Protein AF-A0A432WC53-F1 (afdb_monomer_lite)

Radius of gyration: 16.04 Å; chains: 1; bounding box: 45×27×50 Å

Sequence (101 aa):
MKPKQGRQYWKIVGRE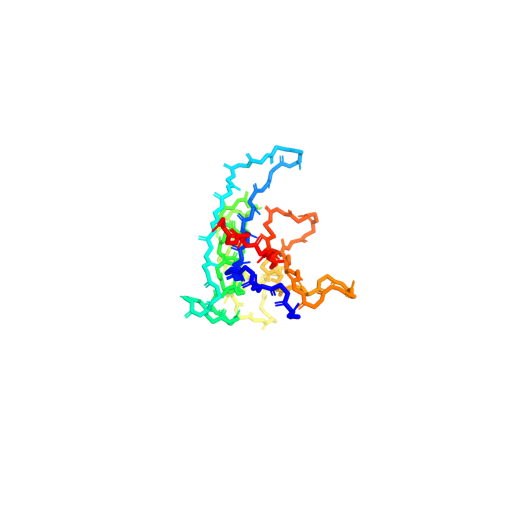GFETLFEHKIYVGQITENQLRNLLQVLFAKLALTEGEIIKSYAKKGTKAHSSHIDKVQKLDGKKFMYSCGTNPYVTATAEYEPVL

Organism: NCBI:txid1928574

Foldseek 3Di:
DPAPFFFKWKWKWADDVPDTPDIDIDTPPRDDPVRVQVVQLVSCCVPPHDPQLVQLCPDDPPDPSHDPQSDRFDDDPPQPAKTATGDPGRMMIGMDGDHDD

Secondary structure (DSSP, 8-state):
----PPEEEEEEEEEETTEEEEEEEEETTSS-HHHHHHHHHHHHHHHH--HHHHHHHHSPTTSTT----S---EEPTT-TTEEEETTTTSEEEEEEEE---

pLDDT: mean 80.42, std 13.36, range [42.06, 95.38]

Structure (mmCIF, N/CA/C/O backbone):
data_AF-A0A432WC53-F1
#
_entry.id   AF-A0A432WC53-F1
#
loop_
_atom_site.group_PDB
_atom_site.id
_atom_site.type_symbol
_atom_site.label_atom_id
_atom_site.label_alt_id
_atom_site.label_comp_id
_atom_site.label_asym_id
_atom_site.label_entity_id
_atom_site.label_seq_id
_atom_site.pdbx_PDB_ins_code
_atom_site.Cartn_x
_atom_site.Cartn_y
_atom_site.Cartn_z
_atom_site.occupancy
_atom_site.B_iso_or_equiv
_atom_site.auth_seq_id
_atom_site.auth_comp_id
_atom_site.auth_asym_id
_atom_site.auth_atom_id
_atom_site.pdbx_PDB_model_num
ATOM 1 N N . MET A 1 1 ? -14.383 9.716 33.898 1.00 42.06 1 MET A N 1
ATOM 2 C CA . MET A 1 1 ? -14.470 8.607 32.918 1.00 42.06 1 MET A CA 1
ATOM 3 C C . MET A 1 1 ? -13.636 8.984 31.705 1.00 42.06 1 MET A C 1
ATOM 5 O O . MET A 1 1 ? -13.805 10.093 31.217 1.00 42.06 1 MET A O 1
ATOM 9 N N . LYS A 1 2 ? -12.718 8.125 31.242 1.00 44.88 2 LYS A N 1
ATOM 10 C CA . LYS A 1 2 ? -12.096 8.322 29.921 1.00 44.88 2 LYS A CA 1
ATOM 11 C C . LYS A 1 2 ? -13.202 8.133 28.868 1.00 44.88 2 LYS A C 1
ATOM 13 O O . LYS A 1 2 ? -13.998 7.208 29.053 1.00 44.88 2 LYS A O 1
ATOM 18 N N . PRO A 1 3 ? -13.312 8.983 27.831 1.00 50.41 3 PRO A N 1
ATOM 19 C CA . PRO A 1 3 ? -14.294 8.761 26.772 1.00 50.41 3 PRO A CA 1
ATOM 20 C C . PRO A 1 3 ? -14.094 7.350 26.206 1.00 50.41 3 PRO A C 1
ATOM 22 O O . PRO A 1 3 ? -12.947 6.920 26.055 1.00 50.41 3 PRO A O 1
ATOM 25 N N . LYS A 1 4 ? -15.188 6.612 25.954 1.00 54.56 4 LYS A N 1
ATOM 26 C CA . LYS A 1 4 ? -15.124 5.309 25.272 1.00 54.56 4 LYS A CA 1
ATOM 27 C C . LYS A 1 4 ? -14.408 5.547 23.945 1.00 54.56 4 LYS A C 1
ATOM 29 O O . LYS A 1 4 ? -14.966 6.173 23.050 1.00 54.56 4 LYS A O 1
ATOM 34 N N . GLN A 1 5 ? -13.148 5.128 23.858 1.00 65.06 5 GLN A N 1
ATOM 35 C CA . GLN A 1 5 ? -12.382 5.251 22.629 1.00 65.06 5 GLN A CA 1
ATOM 36 C C . GLN A 1 5 ? -13.122 4.484 21.538 1.00 65.06 5 GLN A C 1
ATOM 38 O O . GLN A 1 5 ? -13.523 3.336 21.734 1.00 65.06 5 GLN A O 1
ATOM 43 N N . GLY A 1 6 ? -13.357 5.181 20.429 1.00 73.25 6 GLY A N 1
ATOM 44 C CA . GLY A 1 6 ? -13.963 4.644 19.224 1.00 73.25 6 GLY A CA 1
ATOM 45 C C . GLY A 1 6 ? -13.285 3.370 18.728 1.00 73.25 6 GLY A C 1
ATOM 46 O O . GLY A 1 6 ? -12.164 3.050 19.130 1.00 73.25 6 GLY A O 1
ATOM 47 N N . ARG A 1 7 ? -13.933 2.641 17.818 1.00 86.25 7 ARG A N 1
ATOM 48 C CA . ARG A 1 7 ? -13.274 1.498 17.171 1.00 86.25 7 ARG A CA 1
ATOM 49 C C . ARG A 1 7 ? -12.175 2.017 16.248 1.00 86.25 7 ARG A C 1
ATOM 51 O O . ARG A 1 7 ? -12.437 2.836 15.371 1.00 86.25 7 ARG A O 1
ATOM 58 N N . GLN A 1 8 ? -10.945 1.555 16.455 1.00 89.75 8 GLN A N 1
ATOM 59 C CA . GLN A 1 8 ? -9.812 1.945 15.621 1.00 89.75 8 GLN A CA 1
ATOM 60 C C . GLN A 1 8 ? -9.861 1.202 14.278 1.00 89.75 8 GLN A C 1
ATOM 62 O O . GLN A 1 8 ? -10.122 -0.004 14.242 1.00 89.75 8 GLN A O 1
ATOM 67 N N . TYR A 1 9 ? -9.575 1.896 13.180 1.00 92.69 9 TYR A N 1
ATOM 68 C CA . TYR A 1 9 ? -9.511 1.312 11.839 1.00 92.69 9 TYR A CA 1
ATOM 69 C C . TYR A 1 9 ? -8.378 1.910 11.004 1.00 92.69 9 TYR A C 1
ATOM 71 O O . TYR A 1 9 ? -7.894 3.006 11.274 1.00 92.69 9 TYR A O 1
ATOM 79 N N . TRP A 1 10 ? -7.958 1.176 9.981 1.00 92.75 10 TRP A N 1
ATOM 80 C CA . TRP A 1 10 ? -7.111 1.652 8.898 1.00 92.75 10 TRP A CA 1
ATOM 81 C C . TRP A 1 10 ? -7.989 2.220 7.788 1.00 92.75 10 TRP A C 1
ATOM 83 O O . TRP A 1 10 ? -8.795 1.494 7.205 1.00 92.75 10 TRP A O 1
ATOM 93 N N . LYS A 1 11 ? -7.823 3.506 7.489 1.00 93.94 11 LYS A N 1
ATOM 94 C CA . LYS A 1 11 ? -8.343 4.142 6.282 1.00 93.94 11 LYS A CA 1
ATOM 95 C C . LYS A 1 11 ? -7.316 3.969 5.171 1.00 93.94 11 LYS A C 1
ATOM 97 O O . LYS A 1 11 ? -6.199 4.462 5.288 1.00 93.94 11 LYS A O 1
ATOM 102 N N . ILE A 1 12 ? -7.685 3.256 4.116 1.00 93.44 12 ILE A N 1
ATOM 103 C CA . ILE A 1 12 ? -6.847 3.003 2.945 1.00 93.44 12 ILE A CA 1
ATOM 104 C C . ILE A 1 12 ? -7.365 3.875 1.808 1.00 93.44 12 ILE A C 1
ATOM 106 O O . ILE A 1 12 ? -8.549 3.812 1.482 1.00 93.44 12 ILE A O 1
ATOM 110 N N . VAL A 1 13 ? -6.491 4.681 1.212 1.00 92.00 13 VAL A N 1
ATOM 111 C CA . VAL A 1 13 ? -6.858 5.631 0.154 1.00 92.00 13 VAL A CA 1
ATOM 112 C C . VAL A 1 13 ? -5.929 5.454 -1.036 1.00 92.00 13 VAL A C 1
ATOM 114 O O . VAL A 1 13 ? -4.709 5.514 -0.865 1.00 92.00 13 VAL A O 1
ATOM 117 N N . GLY A 1 14 ? -6.514 5.269 -2.220 1.00 90.25 14 GLY A N 1
ATOM 118 C CA . GLY A 1 14 ? -5.824 5.319 -3.509 1.00 90.25 14 GLY A CA 1
ATOM 119 C C . GLY A 1 14 ? -6.059 6.655 -4.208 1.00 90.25 14 GLY A C 1
ATOM 120 O O . GLY A 1 14 ? -7.180 7.167 -4.200 1.00 90.25 14 GLY A O 1
ATOM 121 N N . ARG A 1 15 ? -5.012 7.228 -4.797 1.00 88.06 15 ARG A N 1
ATOM 122 C CA . ARG A 1 15 ? -5.013 8.543 -5.442 1.00 88.06 15 ARG A CA 1
ATOM 123 C C . ARG A 1 15 ? -4.276 8.517 -6.772 1.00 88.06 15 ARG A C 1
ATOM 125 O O . ARG A 1 15 ? -3.287 7.804 -6.914 1.00 88.06 15 ARG A O 1
ATOM 132 N N . GLU A 1 16 ? -4.713 9.378 -7.680 1.00 82.94 16 GLU A N 1
ATOM 133 C CA . GLU A 1 16 ? -4.005 9.737 -8.907 1.00 82.94 16 GLU A CA 1
ATOM 134 C C . GLU A 1 16 ? -3.993 11.267 -9.014 1.00 82.94 16 GLU A C 1
ATOM 136 O O . GLU A 1 16 ? -5.029 11.921 -9.129 1.00 82.94 16 GLU A O 1
ATOM 141 N N . GLY A 1 17 ? -2.816 11.873 -8.835 1.00 81.31 17 GLY A N 1
ATOM 142 C CA . GLY A 1 17 ? -2.715 13.322 -8.647 1.00 81.31 17 GLY A CA 1
ATOM 143 C C . GLY A 1 17 ? -3.508 13.807 -7.422 1.00 81.31 17 GLY A C 1
ATOM 144 O O . GLY A 1 17 ? -3.216 13.421 -6.288 1.00 81.31 17 GLY A O 1
ATOM 145 N N . PHE A 1 18 ? -4.500 14.674 -7.647 1.00 81.94 18 PHE A N 1
ATOM 146 C CA . PHE A 1 18 ? -5.395 15.195 -6.601 1.00 81.94 18 PHE A CA 1
ATOM 147 C C . PHE A 1 18 ? -6.703 14.406 -6.467 1.00 81.94 18 PHE A C 1
ATOM 149 O O . PHE A 1 18 ? -7.467 14.645 -5.530 1.00 81.94 18 PHE A O 1
ATOM 156 N N . GLU A 1 19 ? -6.964 13.472 -7.378 1.00 87.94 19 GLU A N 1
ATOM 157 C CA . GLU A 1 19 ? -8.192 12.692 -7.394 1.00 87.94 19 GLU A CA 1
ATOM 158 C C . GLU A 1 19 ? -8.091 11.501 -6.438 1.00 87.94 19 GLU A C 1
ATOM 160 O O . GLU A 1 19 ? -7.060 10.831 -6.347 1.00 87.94 19 GLU A O 1
ATOM 165 N N . THR A 1 20 ? -9.169 11.242 -5.695 1.00 91.12 20 THR A N 1
ATOM 166 C CA . THR A 1 20 ? -9.295 10.026 -4.884 1.00 91.12 20 THR A CA 1
ATOM 167 C C . THR A 1 20 ? -10.001 8.965 -5.711 1.00 91.12 20 THR A C 1
ATOM 169 O O . THR A 1 20 ? -11.187 9.097 -5.991 1.00 91.12 20 THR A O 1
ATOM 172 N N . LEU A 1 21 ? -9.277 7.902 -6.060 1.00 91.94 21 LEU A N 1
ATOM 173 C CA . LEU A 1 21 ? -9.810 6.791 -6.848 1.00 91.94 21 LEU A CA 1
ATOM 174 C C . LEU A 1 21 ? -10.657 5.847 -5.994 1.00 91.94 21 LEU A C 1
ATOM 176 O O . LEU A 1 21 ? -11.663 5.308 -6.449 1.00 91.94 21 LEU A O 1
ATOM 180 N N . PHE A 1 22 ? -10.237 5.618 -4.748 1.00 93.69 22 PHE A N 1
ATOM 181 C CA . PHE A 1 22 ? -10.990 4.808 -3.799 1.00 93.69 22 PHE A CA 1
ATOM 182 C C . PHE A 1 22 ? -10.647 5.144 -2.350 1.00 93.69 22 PHE A C 1
ATOM 184 O O . PHE A 1 22 ? -9.547 5.598 -2.025 1.00 93.69 22 PHE A O 1
ATOM 191 N N . GLU A 1 23 ? -11.587 4.806 -1.472 1.00 94.88 23 GLU A N 1
ATOM 192 C CA . GLU A 1 23 ? -11.423 4.797 -0.026 1.00 94.88 23 GLU A CA 1
ATOM 193 C C . GLU A 1 23 ? -11.994 3.492 0.539 1.00 94.88 23 GLU A C 1
ATOM 195 O O . GLU A 1 23 ? -13.079 3.053 0.155 1.00 94.88 23 GLU A O 1
ATOM 200 N N . HIS A 1 24 ? -11.264 2.863 1.458 1.00 95.38 24 HIS A N 1
ATOM 201 C CA . HIS A 1 24 ? -11.719 1.659 2.141 1.00 95.38 24 HIS A CA 1
ATOM 202 C C . HIS A 1 24 ? -11.316 1.663 3.613 1.00 95.38 24 HIS A C 1
ATOM 204 O O . HIS A 1 24 ? -10.290 2.233 3.987 1.00 95.38 24 HIS A O 1
ATOM 210 N N . LYS A 1 25 ? -12.115 1.005 4.454 1.00 95.00 25 LYS A N 1
ATOM 211 C CA . LYS A 1 25 ? -11.871 0.898 5.896 1.00 95.00 25 LYS A CA 1
ATOM 212 C C . LYS A 1 25 ? -11.666 -0.559 6.290 1.00 95.00 25 LYS A C 1
ATOM 214 O O . LYS A 1 25 ? -12.452 -1.413 5.898 1.00 95.00 25 LYS A O 1
ATOM 219 N N . ILE A 1 26 ? -10.643 -0.828 7.100 1.00 93.81 26 ILE A N 1
ATOM 220 C CA . ILE A 1 26 ? -10.400 -2.144 7.712 1.00 93.81 26 ILE A CA 1
ATOM 221 C C . ILE A 1 26 ? -10.162 -1.945 9.205 1.00 93.81 26 ILE A C 1
ATOM 223 O O . ILE A 1 26 ? -9.233 -1.233 9.586 1.00 93.81 26 ILE A O 1
ATOM 227 N N . TYR A 1 27 ? -10.968 -2.559 10.071 1.00 92.62 27 TYR A N 1
ATOM 228 C CA . TYR A 1 27 ? -10.801 -2.368 11.512 1.00 92.62 27 TYR A CA 1
ATOM 229 C C . TYR A 1 27 ? -9.506 -3.002 12.024 1.00 92.62 27 TYR A C 1
ATOM 231 O O . TYR A 1 27 ? -9.032 -4.032 11.533 1.00 92.62 27 TYR A O 1
ATOM 239 N N . VAL A 1 28 ? -8.931 -2.384 13.055 1.00 84.94 28 VAL A N 1
ATOM 240 C CA . VAL A 1 28 ? -7.762 -2.936 13.740 1.00 84.94 28 VAL A CA 1
ATOM 241 C C . VAL A 1 28 ? -8.127 -4.303 14.326 1.00 84.94 28 VAL A C 1
ATOM 243 O O . VAL A 1 28 ? -9.172 -4.466 14.949 1.00 84.94 28 VAL A O 1
ATOM 246 N N . GLY A 1 29 ? -7.268 -5.298 14.082 1.00 87.81 29 GLY A N 1
ATOM 247 C CA . GLY A 1 29 ? -7.510 -6.706 14.419 1.00 87.81 29 GLY A CA 1
ATOM 248 C C . GLY A 1 29 ? -8.008 -7.563 13.249 1.00 87.81 29 GLY A C 1
ATOM 249 O O . GLY A 1 29 ? -7.873 -8.779 13.311 1.00 87.81 29 GLY A O 1
ATOM 250 N N . GLN A 1 30 ? -8.506 -6.961 12.160 1.00 94.38 30 GLN A N 1
ATOM 251 C CA . GLN A 1 30 ? -8.911 -7.691 10.944 1.00 94.38 30 GLN A CA 1
ATOM 252 C C . GLN A 1 30 ? -7.771 -7.866 9.930 1.00 94.38 30 GLN A C 1
ATOM 254 O O . GLN A 1 30 ? -7.879 -8.659 8.999 1.00 94.38 30 GLN A O 1
ATOM 259 N N . ILE A 1 31 ? -6.673 -7.127 10.099 1.00 93.81 31 ILE A N 1
ATOM 260 C CA . ILE A 1 31 ? -5.489 -7.198 9.243 1.00 93.81 31 ILE A CA 1
ATOM 261 C C . ILE A 1 31 ? -4.229 -7.020 10.090 1.00 93.81 31 ILE A C 1
ATOM 263 O O . ILE A 1 31 ? -4.182 -6.178 10.991 1.00 93.81 31 ILE A O 1
ATOM 267 N N . THR A 1 32 ? -3.202 -7.825 9.819 1.00 91.12 32 THR A N 1
ATOM 268 C CA . THR A 1 32 ? -1.890 -7.668 10.461 1.00 91.12 32 THR A CA 1
ATOM 269 C C . THR A 1 32 ? -1.093 -6.565 9.769 1.00 91.12 32 THR A C 1
ATOM 271 O O . THR A 1 32 ? -1.324 -6.260 8.601 1.00 91.12 32 THR A O 1
ATOM 274 N N . GLU A 1 33 ? -0.103 -5.984 10.450 1.00 85.75 33 GLU A N 1
ATOM 275 C CA . GLU A 1 33 ? 0.748 -4.951 9.842 1.00 85.75 33 GLU A CA 1
ATOM 276 C C . GLU A 1 33 ? 1.456 -5.450 8.569 1.00 85.75 33 GLU A C 1
ATOM 278 O O . GLU A 1 33 ? 1.548 -4.720 7.585 1.00 85.75 33 GLU A O 1
ATOM 283 N N . ASN A 1 34 ? 1.913 -6.708 8.552 1.00 88.62 34 ASN A N 1
ATOM 284 C CA . ASN A 1 34 ? 2.572 -7.282 7.379 1.00 88.62 34 ASN A CA 1
ATOM 285 C C . ASN A 1 34 ? 1.607 -7.418 6.190 1.00 88.62 34 ASN A C 1
ATOM 287 O O . ASN A 1 34 ? 1.963 -7.095 5.060 1.00 88.62 34 ASN A O 1
ATOM 291 N N . GLN A 1 35 ? 0.363 -7.835 6.450 1.00 92.88 35 GLN A N 1
ATOM 292 C CA . GLN A 1 35 ? -0.676 -7.903 5.420 1.00 92.88 35 GLN A CA 1
ATOM 293 C C . GLN A 1 35 ? -1.075 -6.511 4.922 1.00 92.88 35 GLN A C 1
ATOM 295 O O . GLN A 1 35 ? -1.250 -6.325 3.723 1.00 92.88 35 GLN A O 1
ATOM 300 N N . LEU A 1 36 ? -1.139 -5.513 5.810 1.00 90.44 36 LEU A N 1
ATOM 301 C CA . LEU A 1 36 ? -1.391 -4.126 5.423 1.00 90.44 36 LEU A CA 1
ATOM 302 C C . LEU A 1 36 ? -0.289 -3.593 4.499 1.00 90.44 36 LEU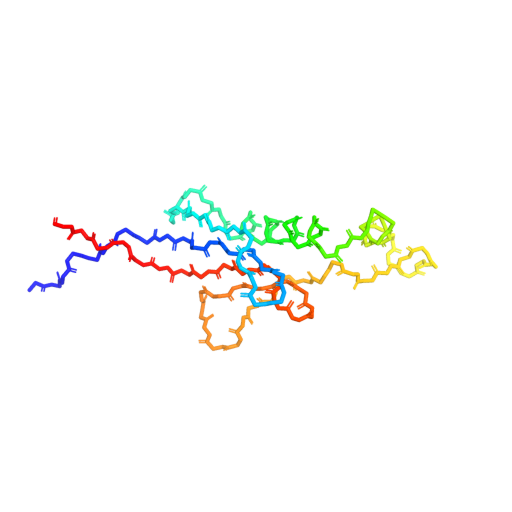 A C 1
ATOM 304 O O . LEU A 1 36 ? -0.586 -2.981 3.478 1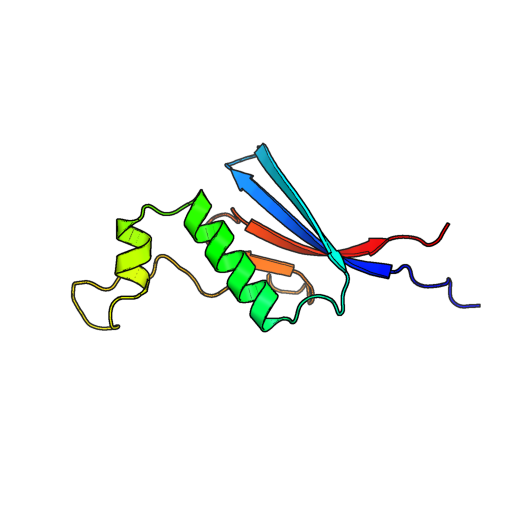.00 90.44 36 LEU A O 1
ATOM 308 N N . ARG A 1 37 ? 0.984 -3.854 4.819 1.00 88.56 37 ARG A N 1
ATOM 309 C CA . ARG A 1 37 ? 2.116 -3.463 3.964 1.00 88.56 37 ARG A CA 1
ATOM 310 C C . ARG A 1 37 ? 2.039 -4.134 2.590 1.00 88.56 37 ARG A C 1
ATOM 312 O O . ARG A 1 37 ? 2.157 -3.438 1.586 1.00 88.56 37 ARG A O 1
ATOM 319 N N . ASN A 1 38 ? 1.776 -5.440 2.535 1.00 90.31 38 ASN A N 1
ATOM 320 C CA . ASN A 1 38 ? 1.610 -6.160 1.268 1.00 90.31 38 ASN A CA 1
ATOM 321 C C . ASN A 1 38 ? 0.441 -5.601 0.443 1.00 90.31 38 ASN A C 1
ATOM 323 O O . ASN A 1 38 ? 0.588 -5.371 -0.754 1.00 90.31 38 ASN A O 1
ATOM 327 N N . LEU A 1 39 ? -0.700 -5.330 1.086 1.00 92.25 39 LEU A N 1
ATOM 328 C CA . LEU A 1 39 ? -1.867 -4.728 0.444 1.00 92.25 39 LEU A CA 1
ATOM 329 C C . LEU A 1 39 ? -1.521 -3.377 -0.195 1.00 92.25 39 LEU A C 1
ATOM 331 O O . LEU A 1 39 ? -1.860 -3.144 -1.351 1.00 92.25 39 LEU A O 1
ATOM 335 N N . LEU A 1 40 ? -0.798 -2.512 0.521 1.00 89.06 40 LEU A N 1
ATOM 336 C CA . LEU A 1 40 ? -0.361 -1.218 -0.010 1.00 89.06 40 LEU A CA 1
ATOM 337 C C . LEU A 1 40 ? 0.569 -1.362 -1.220 1.00 89.06 40 LEU A C 1
ATOM 339 O O . LEU A 1 40 ? 0.424 -0.604 -2.174 1.00 89.06 40 LEU A O 1
ATOM 343 N N . GLN A 1 41 ? 1.481 -2.340 -1.216 1.00 88.12 41 GLN A N 1
ATOM 344 C CA . GLN A 1 41 ? 2.354 -2.610 -2.366 1.00 88.12 41 GLN A CA 1
ATOM 345 C C . GLN A 1 41 ? 1.568 -3.093 -3.585 1.00 88.12 41 GLN A C 1
ATOM 347 O O . GLN A 1 41 ? 1.825 -2.631 -4.691 1.00 88.12 41 GLN A O 1
ATOM 352 N N . VAL A 1 42 ? 0.598 -3.992 -3.390 1.00 90.94 42 VAL A N 1
ATOM 353 C CA . VAL A 1 42 ? -0.252 -4.506 -4.476 1.00 90.94 42 VAL A CA 1
ATOM 354 C C . VAL A 1 42 ? -1.105 -3.392 -5.076 1.00 90.94 42 VAL A C 1
ATOM 356 O O . VAL A 1 42 ? -1.189 -3.270 -6.296 1.00 90.94 42 VAL A O 1
ATOM 359 N N . LEU A 1 43 ? -1.718 -2.558 -4.234 1.00 91.06 43 LEU A N 1
ATOM 360 C CA . LEU A 1 43 ? -2.528 -1.431 -4.694 1.00 91.06 43 LEU A CA 1
ATOM 361 C C . LEU A 1 43 ? -1.674 -0.390 -5.428 1.00 91.06 43 LEU A C 1
ATOM 363 O O . LEU A 1 43 ? -2.094 0.100 -6.470 1.00 91.06 43 LEU A O 1
ATOM 367 N N . PHE A 1 44 ? -0.469 -0.096 -4.929 1.00 87.25 44 PHE A N 1
ATOM 368 C CA . PHE A 1 44 ? 0.482 0.774 -5.621 1.00 87.25 44 PHE A CA 1
ATOM 369 C C . PHE A 1 44 ? 0.861 0.204 -6.990 1.00 87.25 44 PHE A C 1
ATOM 371 O O . PHE A 1 44 ? 0.738 0.900 -7.992 1.00 87.25 44 PHE A O 1
ATOM 378 N N . ALA A 1 45 ? 1.252 -1.071 -7.045 1.00 87.56 45 ALA A N 1
ATOM 379 C CA . ALA A 1 45 ? 1.622 -1.736 -8.288 1.00 87.56 45 ALA A CA 1
ATOM 380 C C . ALA A 1 45 ? 0.484 -1.695 -9.318 1.00 87.56 45 ALA A C 1
ATOM 382 O O . ALA A 1 45 ? 0.729 -1.395 -10.478 1.00 87.56 45 ALA A O 1
ATOM 383 N N . LYS A 1 46 ? -0.761 -1.926 -8.883 1.00 88.44 46 LYS A N 1
ATOM 384 C CA . LYS A 1 46 ? -1.944 -1.869 -9.752 1.00 88.44 46 LYS A CA 1
ATOM 385 C C . LYS A 1 46 ? -2.200 -0.476 -10.339 1.00 88.44 46 LYS A C 1
ATOM 387 O O . LYS A 1 46 ? -2.736 -0.388 -11.436 1.00 88.44 46 LYS A O 1
ATOM 392 N N . LEU A 1 47 ? -1.905 0.587 -9.592 1.00 86.38 47 LEU A N 1
ATOM 393 C CA . LEU A 1 47 ? -2.213 1.959 -10.004 1.00 86.38 47 LEU A CA 1
ATOM 394 C C . LEU A 1 47 ? -1.076 2.631 -10.775 1.00 86.38 47 LEU A C 1
ATOM 396 O O . LEU A 1 47 ? -1.342 3.428 -11.664 1.00 86.38 47 LEU A O 1
ATOM 400 N N . ALA A 1 48 ? 0.174 2.354 -10.404 1.00 83.19 48 ALA A N 1
ATOM 401 C CA . ALA A 1 48 ? 1.316 3.165 -10.818 1.00 83.19 48 ALA A CA 1
ATOM 402 C C . ALA A 1 48 ? 2.321 2.428 -11.708 1.00 83.19 48 ALA A C 1
ATOM 404 O O . ALA A 1 48 ? 3.210 3.079 -12.252 1.00 83.19 48 ALA A O 1
ATOM 405 N N . LEU A 1 49 ? 2.231 1.098 -11.829 1.00 85.94 49 LEU A N 1
ATOM 406 C CA . LEU A 1 49 ? 3.217 0.296 -12.551 1.00 85.94 49 LEU A CA 1
ATOM 407 C C . LEU A 1 49 ? 2.587 -0.472 -13.708 1.00 85.94 49 LEU A C 1
ATOM 409 O O . LEU A 1 49 ? 1.494 -1.024 -13.605 1.00 85.94 49 LEU A O 1
ATOM 413 N N . THR A 1 50 ? 3.350 -0.586 -14.787 1.00 88.06 50 THR A N 1
ATOM 414 C CA . THR A 1 50 ? 3.069 -1.534 -15.868 1.00 88.06 50 THR A CA 1
ATOM 415 C C . THR A 1 50 ? 3.396 -2.966 -15.439 1.00 88.06 50 THR A C 1
ATOM 417 O O . THR A 1 50 ? 4.217 -3.202 -14.546 1.00 88.06 50 THR A O 1
ATOM 420 N N . GLU A 1 51 ? 2.836 -3.964 -16.125 1.00 90.44 51 GLU A N 1
ATOM 421 C CA . GLU A 1 51 ? 3.125 -5.376 -15.852 1.00 90.44 51 GLU A CA 1
ATOM 422 C C . GLU A 1 51 ? 4.625 -5.681 -15.963 1.00 90.44 51 GLU A C 1
ATOM 424 O O . GLU A 1 51 ? 5.179 -6.430 -15.157 1.00 90.44 51 GLU A O 1
ATOM 429 N N . GLY A 1 52 ? 5.307 -5.057 -16.927 1.00 89.75 52 GLY A N 1
ATOM 430 C CA . GLY A 1 52 ? 6.750 -5.197 -17.109 1.00 89.75 52 GLY A CA 1
ATOM 431 C C . GLY A 1 52 ? 7.554 -4.682 -15.913 1.00 89.75 52 GLY A C 1
ATOM 432 O O . GLY A 1 52 ? 8.526 -5.319 -15.507 1.00 89.75 52 GLY A O 1
ATOM 433 N N . GLU A 1 53 ? 7.157 -3.557 -15.320 1.00 87.25 53 GLU A N 1
ATOM 434 C CA . GLU A 1 53 ? 7.809 -2.991 -14.131 1.00 87.25 53 GLU A CA 1
ATOM 435 C C . GLU A 1 53 ? 7.543 -3.822 -12.875 1.00 87.25 53 GLU A C 1
ATOM 437 O O . GLU A 1 53 ? 8.454 -4.019 -12.060 1.00 87.25 53 GLU A O 1
ATOM 442 N N . ILE A 1 54 ? 6.332 -4.376 -12.749 1.00 89.38 54 ILE A N 1
ATOM 443 C CA . ILE A 1 54 ? 5.995 -5.340 -11.698 1.00 89.38 54 ILE A CA 1
ATOM 444 C C . ILE A 1 54 ? 6.910 -6.558 -11.832 1.00 89.38 54 ILE A C 1
ATOM 446 O O . ILE A 1 54 ? 7.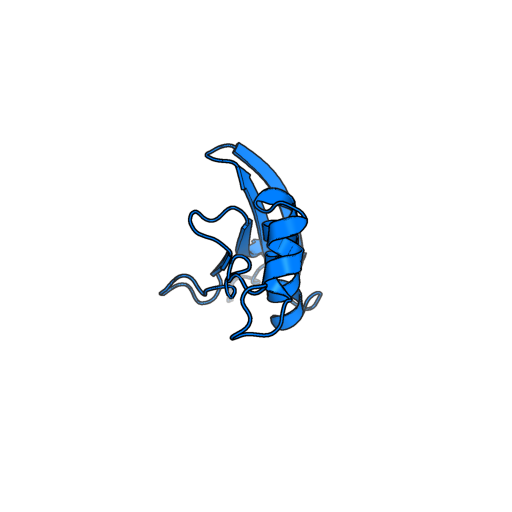649 -6.862 -10.900 1.00 89.38 54 ILE A O 1
ATOM 450 N N . ILE A 1 55 ? 6.953 -7.209 -12.999 1.00 90.06 55 ILE A N 1
ATOM 451 C CA . ILE A 1 55 ? 7.783 -8.404 -13.238 1.00 90.06 55 ILE A CA 1
ATOM 452 C C . ILE A 1 55 ? 9.263 -8.125 -12.930 1.00 90.06 55 ILE A C 1
ATOM 454 O O . ILE A 1 55 ? 9.905 -8.898 -12.213 1.00 90.06 55 ILE A O 1
ATOM 458 N N . LYS A 1 56 ? 9.805 -6.995 -13.404 1.00 89.31 56 LYS A N 1
ATOM 459 C CA . LYS A 1 56 ? 11.196 -6.587 -13.130 1.00 89.31 56 LYS A CA 1
ATOM 460 C C . LYS A 1 56 ? 11.470 -6.357 -11.639 1.00 89.31 56 LYS A C 1
ATOM 462 O O . LYS A 1 56 ? 12.589 -6.605 -11.187 1.00 89.31 56 LYS A O 1
ATOM 467 N N . SER A 1 57 ? 10.467 -5.948 -10.863 1.00 87.62 57 SER A N 1
ATOM 468 C CA . SER A 1 57 ? 10.587 -5.781 -9.406 1.00 87.62 57 SER A CA 1
ATOM 469 C C . SER A 1 57 ? 10.758 -7.101 -8.655 1.00 87.62 57 SER A C 1
ATOM 471 O O . SER A 1 57 ? 11.415 -7.130 -7.614 1.00 87.62 57 SER A O 1
ATOM 473 N N . TYR A 1 58 ? 10.247 -8.205 -9.206 1.00 87.69 58 TYR A N 1
ATOM 474 C CA . TYR A 1 58 ? 10.416 -9.550 -8.644 1.00 87.69 58 TYR A CA 1
ATOM 475 C C . TYR A 1 58 ? 11.666 -10.280 -9.153 1.00 87.69 58 TYR A C 1
ATOM 477 O O . TYR A 1 58 ? 12.052 -11.306 -8.590 1.00 87.69 58 TYR A O 1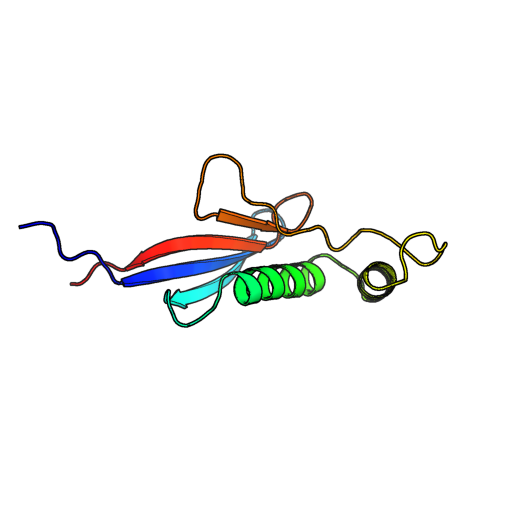
ATOM 485 N N . ALA A 1 59 ? 12.331 -9.770 -10.194 1.00 89.12 59 ALA A N 1
ATOM 486 C CA . ALA A 1 59 ? 13.558 -10.371 -10.702 1.00 89.12 59 ALA A CA 1
ATOM 487 C C . ALA A 1 59 ? 14.690 -10.328 -9.657 1.00 89.12 59 ALA A C 1
ATOM 489 O O . ALA A 1 59 ? 14.781 -9.416 -8.829 1.00 89.12 59 ALA A O 1
ATOM 490 N N . LYS A 1 60 ? 15.593 -11.318 -9.709 1.00 88.88 60 LYS A N 1
ATOM 491 C CA . LYS A 1 60 ? 16.708 -11.457 -8.760 1.00 88.88 60 LYS A CA 1
ATOM 492 C C . LYS A 1 60 ? 17.587 -10.202 -8.760 1.00 88.88 60 LYS A C 1
ATOM 494 O O . LYS A 1 60 ? 18.106 -9.801 -9.805 1.00 88.88 60 LYS A O 1
ATOM 499 N N . LYS A 1 61 ? 17.814 -9.630 -7.573 1.00 86.12 61 LYS A N 1
ATOM 500 C CA . LYS A 1 61 ? 18.716 -8.483 -7.381 1.00 86.12 61 LYS A CA 1
ATOM 501 C C . LYS A 1 61 ? 20.108 -8.762 -7.953 1.00 86.12 61 LYS A C 1
ATOM 503 O O . LYS A 1 61 ? 20.633 -9.864 -7.804 1.00 86.12 61 LYS A O 1
ATOM 508 N N . GLY A 1 62 ? 20.694 -7.751 -8.594 1.00 86.00 62 GLY A N 1
ATOM 509 C CA . GLY A 1 62 ? 22.002 -7.844 -9.253 1.00 86.00 62 GLY A CA 1
ATOM 510 C C . GLY A 1 62 ? 21.962 -8.394 -10.683 1.00 86.00 62 GLY A C 1
ATOM 511 O O . GLY A 1 62 ? 23.007 -8.528 -11.310 1.00 86.00 62 GLY A O 1
ATOM 512 N N . THR A 1 63 ? 20.779 -8.698 -11.223 1.00 90.94 63 THR A N 1
ATOM 513 C CA . THR A 1 63 ? 20.615 -9.055 -12.641 1.00 90.94 63 THR A CA 1
ATOM 514 C C . THR A 1 63 ? 20.183 -7.843 -13.465 1.00 90.94 63 THR A C 1
ATOM 516 O O . THR A 1 63 ? 19.531 -6.940 -12.946 1.00 90.94 63 THR A O 1
ATOM 519 N N . LYS A 1 64 ? 20.474 -7.845 -14.775 1.00 87.69 64 LYS A N 1
ATOM 520 C CA . LYS A 1 64 ? 19.998 -6.806 -15.715 1.00 87.69 64 LYS A CA 1
ATOM 521 C C . LYS A 1 64 ? 18.467 -6.733 -15.819 1.00 87.69 64 LYS A C 1
ATOM 523 O O . LYS A 1 64 ? 17.936 -5.735 -16.289 1.00 87.69 64 LYS A O 1
ATOM 528 N N . ALA A 1 65 ? 17.772 -7.796 -15.413 1.00 87.06 65 ALA A N 1
ATOM 529 C CA . ALA A 1 65 ? 16.315 -7.864 -15.403 1.00 87.06 65 ALA A CA 1
ATOM 530 C C . ALA A 1 65 ? 15.691 -7.191 -14.169 1.00 87.06 65 ALA A C 1
ATOM 532 O O . ALA A 1 65 ? 14.482 -6.983 -14.149 1.00 87.06 65 ALA A O 1
ATOM 533 N N . HIS A 1 66 ? 16.483 -6.871 -13.140 1.00 86.88 66 HIS A N 1
ATOM 534 C CA . HIS A 1 66 ? 15.974 -6.280 -11.909 1.00 86.88 66 HIS A CA 1
ATOM 535 C C . HIS A 1 66 ? 15.821 -4.763 -12.017 1.00 86.88 66 HIS A C 1
ATOM 537 O O . HIS A 1 66 ? 16.743 -4.068 -12.439 1.00 86.88 66 HIS A O 1
ATOM 543 N N . SER A 1 67 ? 14.684 -4.256 -11.545 1.00 82.75 67 SER A N 1
ATOM 544 C CA . SER A 1 67 ? 14.468 -2.832 -11.285 1.00 82.75 67 SER A CA 1
ATOM 545 C C . SER A 1 67 ? 13.688 -2.657 -9.986 1.00 82.75 67 SER A C 1
ATOM 547 O O . SER A 1 67 ? 12.827 -3.470 -9.674 1.00 82.75 67 SER A O 1
ATOM 549 N N . SER A 1 68 ? 13.986 -1.625 -9.201 1.00 76.94 68 SER A N 1
ATOM 550 C CA . SER A 1 68 ? 13.349 -1.394 -7.896 1.00 76.94 68 SER A CA 1
ATOM 551 C C . SER A 1 68 ? 12.158 -0.438 -8.026 1.00 76.94 68 SER A C 1
ATOM 553 O O . SER A 1 68 ? 12.236 0.688 -7.556 1.00 76.94 68 SER A O 1
ATOM 555 N N . HIS A 1 69 ? 11.076 -0.864 -8.692 1.00 74.62 69 HIS A N 1
ATOM 556 C CA . HIS A 1 69 ? 9.865 -0.033 -8.823 1.00 74.62 69 HIS A CA 1
ATOM 557 C C . HIS A 1 69 ? 8.886 -0.220 -7.661 1.00 74.62 69 HIS A C 1
ATOM 559 O O . HIS A 1 69 ? 8.258 0.738 -7.220 1.00 74.62 69 HIS A O 1
ATOM 565 N N . ILE A 1 70 ? 8.763 -1.441 -7.131 1.00 73.19 70 ILE A N 1
ATOM 566 C CA . ILE A 1 70 ? 8.020 -1.682 -5.889 1.00 73.19 70 ILE A CA 1
ATOM 567 C C . ILE A 1 70 ? 8.922 -1.301 -4.717 1.00 73.19 70 ILE A C 1
ATOM 569 O O . ILE A 1 70 ? 9.723 -2.102 -4.224 1.00 73.19 70 ILE A O 1
ATOM 573 N N . ASP A 1 71 ? 8.793 -0.055 -4.275 1.00 62.59 71 ASP A N 1
ATOM 574 C CA . ASP A 1 71 ? 9.492 0.416 -3.093 1.00 62.59 71 ASP A CA 1
ATOM 575 C C . ASP A 1 71 ? 8.959 -0.250 -1.819 1.00 62.59 71 ASP A C 1
ATOM 577 O O . ASP A 1 71 ? 7.798 -0.665 -1.694 1.00 62.59 71 ASP A O 1
ATOM 581 N N . LYS A 1 72 ? 9.835 -0.348 -0.817 1.00 65.38 72 LYS A N 1
ATOM 582 C CA . LYS A 1 72 ? 9.413 -0.746 0.528 1.00 65.38 72 LYS A CA 1
ATOM 583 C C . LYS A 1 72 ? 8.391 0.268 1.030 1.00 65.38 72 LYS A C 1
ATOM 585 O O . LYS A 1 72 ? 8.645 1.466 0.975 1.00 65.38 72 LYS A O 1
ATOM 590 N N . VAL A 1 73 ? 7.276 -0.216 1.576 1.00 68.44 73 VAL A N 1
ATOM 591 C CA . VAL A 1 73 ? 6.309 0.636 2.278 1.00 68.44 73 VAL A CA 1
ATOM 592 C C . VAL A 1 73 ? 7.035 1.398 3.378 1.00 68.44 73 VAL A C 1
ATOM 594 O O . VAL A 1 73 ? 7.544 0.794 4.332 1.00 68.44 73 VAL A O 1
ATOM 597 N N . GLN A 1 74 ? 7.084 2.717 3.237 1.00 73.19 74 GLN A N 1
ATOM 598 C CA . GLN A 1 74 ? 7.744 3.584 4.195 1.00 73.19 74 GLN A CA 1
ATOM 599 C C . GLN A 1 74 ? 6.744 4.045 5.241 1.00 73.19 74 GLN A C 1
ATOM 601 O O . GLN A 1 74 ? 5.557 4.247 4.976 1.00 73.19 74 GLN A O 1
ATOM 606 N N . LYS A 1 75 ? 7.247 4.186 6.460 1.00 68.62 75 LYS A N 1
ATOM 607 C CA . LYS A 1 75 ? 6.534 4.862 7.528 1.00 68.62 75 LYS A CA 1
ATOM 608 C C . LYS A 1 75 ? 6.810 6.349 7.359 1.00 68.62 75 LYS A C 1
ATOM 610 O O . LYS A 1 75 ? 7.973 6.734 7.345 1.00 68.62 75 LYS A O 1
ATOM 615 N N . LEU A 1 76 ? 5.770 7.160 7.192 1.00 68.19 76 LEU A N 1
ATOM 616 C CA . LEU A 1 76 ? 5.956 8.602 7.043 1.00 68.19 76 LEU A CA 1
ATOM 617 C C . LEU A 1 76 ? 6.419 9.175 8.390 1.00 68.19 76 LEU A C 1
ATOM 619 O O . LEU A 1 76 ? 5.747 8.998 9.413 1.00 68.19 76 LEU A O 1
ATOM 623 N N . ASP A 1 77 ? 7.615 9.764 8.379 1.00 53.00 77 ASP A N 1
ATOM 624 C CA . ASP A 1 77 ? 8.395 10.076 9.576 1.00 53.00 77 ASP A CA 1
ATOM 625 C C . ASP A 1 77 ? 7.569 10.864 10.611 1.00 53.00 77 ASP A C 1
ATOM 627 O O . ASP A 1 77 ? 6.838 11.802 10.288 1.00 53.00 77 ASP A O 1
ATOM 631 N N . GLY A 1 78 ? 7.621 10.425 11.871 1.00 56.44 78 GLY A N 1
ATOM 632 C CA . GLY A 1 78 ? 6.904 11.039 12.999 1.00 56.44 78 GLY A CA 1
ATOM 633 C C . GLY A 1 78 ? 5.453 10.584 13.236 1.00 56.44 78 GLY A C 1
ATOM 634 O O . GLY A 1 78 ? 4.977 10.670 14.370 1.00 56.44 78 GLY A O 1
ATOM 635 N N . LYS A 1 79 ? 4.741 10.015 12.250 1.00 55.38 79 LYS A N 1
ATOM 636 C CA . LYS A 1 79 ? 3.387 9.461 12.467 1.00 55.38 79 LYS A CA 1
ATOM 637 C C . LYS A 1 79 ? 3.453 7.944 12.576 1.00 55.38 79 LYS A C 1
ATOM 639 O O . LYS A 1 79 ? 3.587 7.230 11.586 1.00 55.38 79 LYS A O 1
ATOM 644 N N . LYS A 1 80 ? 3.299 7.417 13.802 1.00 53.84 80 LYS A N 1
ATOM 645 C CA . LYS A 1 80 ? 3.372 5.967 14.079 1.00 53.84 80 LYS A CA 1
ATOM 646 C C . LYS A 1 80 ? 2.391 5.103 13.263 1.00 53.84 80 LYS A C 1
ATOM 648 O O . LYS A 1 80 ? 2.583 3.890 13.229 1.00 53.84 80 LYS A O 1
ATOM 653 N N . PHE A 1 81 ? 1.422 5.725 12.595 1.00 62.31 81 PHE A N 1
ATOM 654 C CA . PHE A 1 81 ? 0.236 5.110 12.015 1.00 62.31 81 PHE A CA 1
ATOM 655 C C . PHE A 1 81 ? -0.006 5.470 10.544 1.00 62.31 81 PHE A C 1
ATOM 657 O O . PHE A 1 81 ? -1.152 5.427 10.102 1.00 62.31 81 PHE A O 1
ATOM 664 N N . MET A 1 82 ? 1.029 5.884 9.808 1.00 68.94 82 MET A N 1
ATOM 665 C CA . MET A 1 82 ? 0.884 6.239 8.397 1.00 68.94 82 MET A CA 1
ATOM 666 C C . MET A 1 82 ? 1.910 5.519 7.526 1.00 68.94 82 MET A C 1
ATOM 668 O O . MET A 1 82 ? 3.113 5.582 7.792 1.00 68.94 82 MET A O 1
ATOM 672 N N . TYR A 1 83 ? 1.412 4.848 6.491 1.00 68.75 83 TYR A N 1
ATOM 673 C CA . TYR A 1 83 ? 2.196 4.078 5.531 1.00 68.75 83 TYR A CA 1
ATOM 674 C C . TYR A 1 83 ? 1.950 4.574 4.105 1.00 68.75 83 TYR A C 1
ATOM 676 O O . TYR A 1 83 ? 0.809 4.893 3.766 1.00 68.75 83 TYR A O 1
ATOM 684 N N . SER A 1 84 ? 2.994 4.593 3.273 1.00 66.69 84 SER A N 1
ATOM 685 C CA . SER A 1 84 ? 2.911 4.921 1.841 1.00 66.69 84 SER A CA 1
ATOM 686 C C . SER A 1 84 ? 3.868 4.076 0.995 1.00 66.69 84 SER A C 1
ATOM 688 O O . SER A 1 84 ? 4.880 3.580 1.495 1.00 66.69 84 SER A O 1
ATOM 690 N N . CYS A 1 85 ? 3.563 3.930 -0.295 1.00 58.56 85 CYS A N 1
ATOM 691 C CA . CYS A 1 85 ? 4.415 3.266 -1.286 1.00 58.56 85 CYS A CA 1
ATOM 692 C C . CYS A 1 85 ? 4.498 4.132 -2.560 1.00 58.56 85 CYS A C 1
ATOM 694 O O . CYS A 1 85 ? 3.466 4.639 -3.004 1.00 58.56 85 CYS A O 1
ATOM 696 N N . GLY A 1 86 ? 5.712 4.314 -3.102 1.00 58.75 86 GLY A N 1
ATOM 697 C CA . GLY A 1 86 ? 5.996 5.108 -4.308 1.00 58.75 86 GLY A CA 1
ATOM 698 C C . GLY A 1 86 ? 6.505 6.539 -4.070 1.00 58.75 86 GLY A C 1
ATOM 699 O O . GLY A 1 86 ? 6.393 7.097 -2.975 1.00 58.75 86 GLY A O 1
ATOM 700 N N . THR A 1 87 ? 7.066 7.143 -5.124 1.00 55.91 87 THR A N 1
ATOM 701 C CA . THR A 1 87 ? 7.379 8.578 -5.216 1.00 55.91 87 THR A CA 1
ATOM 702 C C . THR A 1 87 ? 6.091 9.327 -5.578 1.00 55.91 87 THR A C 1
ATOM 704 O O . THR A 1 87 ? 5.557 9.123 -6.660 1.00 55.91 87 THR A O 1
ATOM 707 N N . ASN A 1 88 ? 5.592 10.177 -4.668 1.00 55.78 88 ASN A N 1
ATOM 708 C CA . ASN A 1 88 ? 4.215 10.713 -4.625 1.00 55.78 88 ASN A CA 1
ATOM 709 C C . ASN A 1 88 ? 3.196 9.635 -4.182 1.00 55.78 88 ASN A C 1
ATOM 711 O O . ASN A 1 88 ? 3.042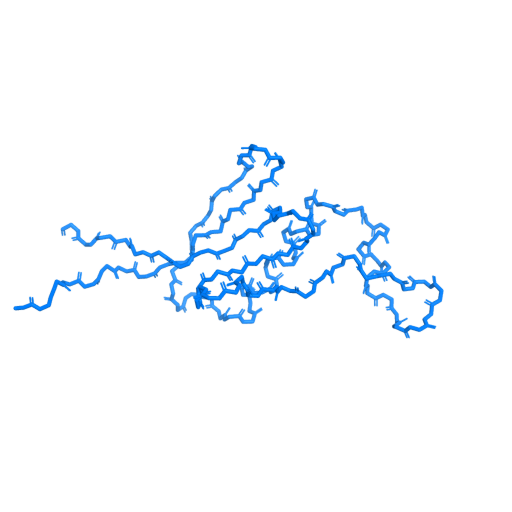 8.633 -4.874 1.00 55.78 88 ASN A O 1
ATOM 715 N N . PRO A 1 89 ? 2.548 9.746 -3.004 1.00 61.31 89 PRO A N 1
ATOM 716 C CA . PRO A 1 89 ? 1.864 8.607 -2.394 1.00 61.31 89 PRO A CA 1
ATOM 717 C C . PRO A 1 89 ? 0.548 8.262 -3.113 1.00 61.31 89 PRO A C 1
ATOM 719 O O . PRO A 1 89 ? -0.526 8.705 -2.708 1.00 61.31 89 PRO A O 1
ATOM 722 N N . TYR A 1 90 ? 0.638 7.418 -4.146 1.00 71.75 90 TYR A N 1
ATOM 723 C CA . TYR A 1 90 ? -0.511 6.845 -4.860 1.00 71.75 90 TYR A CA 1
ATOM 724 C C . TYR A 1 90 ? -1.421 6.055 -3.926 1.00 71.75 90 TYR A C 1
ATOM 726 O O . TYR A 1 90 ? -2.632 6.042 -4.106 1.00 71.75 90 TYR A O 1
ATOM 734 N N . VAL A 1 91 ? -0.860 5.388 -2.913 1.00 77.25 91 VAL A N 1
ATOM 735 C CA . VAL A 1 91 ? -1.652 4.645 -1.929 1.00 77.25 91 VAL A CA 1
ATOM 736 C C . VAL A 1 91 ? -1.138 4.913 -0.526 1.00 77.25 91 VAL A C 1
ATOM 738 O O . VAL A 1 91 ? 0.066 4.841 -0.259 1.00 77.25 91 VAL A O 1
ATOM 741 N N . THR A 1 92 ? -2.066 5.205 0.384 1.00 85.25 92 THR A N 1
ATOM 742 C CA . THR A 1 92 ? -1.781 5.462 1.799 1.00 85.25 92 THR A CA 1
ATOM 743 C C . THR A 1 92 ? -2.676 4.637 2.714 1.00 85.25 92 THR A C 1
ATOM 745 O O . THR A 1 92 ? -3.809 4.315 2.356 1.00 85.25 92 THR A O 1
ATOM 748 N N . ALA A 1 93 ? -2.176 4.320 3.911 1.00 84.12 93 ALA A N 1
ATOM 749 C CA . ALA A 1 93 ? -2.999 3.868 5.031 1.00 84.12 93 ALA A CA 1
ATOM 750 C C . ALA A 1 93 ? -2.789 4.767 6.253 1.00 84.12 93 ALA A C 1
ATOM 752 O O . ALA A 1 93 ? -1.643 4.981 6.655 1.00 84.12 93 ALA A O 1
ATOM 753 N N . THR A 1 94 ? -3.878 5.239 6.866 1.00 86.38 94 THR A N 1
ATOM 754 C CA . THR A 1 94 ? -3.888 6.038 8.104 1.00 86.38 94 THR A CA 1
ATOM 755 C C . THR A 1 94 ? -4.730 5.358 9.180 1.00 86.38 94 THR A C 1
ATOM 757 O O . THR A 1 94 ? -5.829 4.890 8.896 1.00 86.38 94 THR A O 1
ATOM 760 N N . ALA A 1 95 ? -4.242 5.279 10.424 1.00 83.75 95 ALA A N 1
ATOM 761 C CA . ALA A 1 95 ? -5.088 4.809 11.525 1.00 83.75 95 ALA A CA 1
ATOM 762 C C . ALA A 1 95 ? -5.992 5.932 12.048 1.00 83.75 95 ALA A C 1
ATOM 764 O O . ALA A 1 95 ? -5.513 7.006 12.417 1.00 83.75 95 ALA A O 1
ATOM 765 N N . GLU A 1 96 ? -7.286 5.650 12.124 1.00 86.56 96 GLU A N 1
ATOM 766 C CA . GLU A 1 96 ? -8.346 6.561 12.552 1.00 86.56 96 GLU A CA 1
ATOM 767 C C . GLU A 1 96 ? -9.244 5.891 13.601 1.00 86.56 96 GLU A C 1
ATOM 769 O O . GLU A 1 96 ? -9.121 4.693 13.874 1.00 86.56 96 GLU A O 1
ATOM 774 N N . TYR A 1 97 ? -10.136 6.672 14.213 1.00 82.88 97 TYR A N 1
ATOM 775 C CA . TYR A 1 97 ? -11.108 6.192 15.192 1.00 82.88 97 TYR A CA 1
ATOM 776 C C . TYR A 1 97 ? -12.517 6.491 14.708 1.00 82.88 97 TYR A C 1
ATOM 778 O O . TYR A 1 97 ? -12.823 7.620 14.333 1.00 82.88 97 TYR A O 1
ATOM 786 N N . GLU A 1 98 ? -13.383 5.489 14.770 1.00 82.31 98 GLU A N 1
ATOM 787 C CA . GLU A 1 98 ? -14.811 5.668 14.560 1.00 82.31 98 GLU A CA 1
ATOM 788 C C . GLU A 1 98 ? -15.483 5.948 15.909 1.00 82.31 98 GLU A C 1
ATOM 790 O O . GLU A 1 98 ? -15.438 5.075 16.784 1.00 82.31 98 GLU A O 1
ATOM 795 N N . PRO A 1 99 ? -16.058 7.145 16.126 1.00 72.69 99 PRO A N 1
ATOM 796 C CA . PRO A 1 99 ? -16.689 7.481 17.395 1.00 72.69 99 PRO A CA 1
ATOM 797 C C . PRO A 1 99 ? -17.865 6.538 17.676 1.00 72.69 99 PRO A C 1
ATOM 799 O O . PRO A 1 99 ? -18.656 6.231 16.788 1.00 72.69 99 PRO A O 1
ATOM 802 N N . VAL A 1 100 ? -17.976 6.079 18.925 1.00 67.25 100 VAL A N 1
ATOM 803 C CA . VAL A 1 100 ? -19.173 5.363 19.382 1.00 67.25 100 VAL A CA 1
ATOM 804 C C . VAL A 1 100 ? -20.245 6.417 19.658 1.00 67.25 100 VAL A C 1
ATOM 806 O O . VAL A 1 100 ? -20.018 7.274 20.514 1.00 67.25 100 VAL A O 1
ATOM 809 N N . LEU A 1 101 ? -21.346 6.370 18.901 1.00 59.38 101 LEU A N 1
ATOM 810 C CA . LEU A 1 101 ? -22.552 7.172 19.140 1.00 59.38 101 LEU A CA 1
ATOM 811 C C . LEU A 1 101 ? -23.208 6.804 20.478 1.00 59.38 101 LEU A C 1
ATOM 813 O O . LEU A 1 101 ? -23.206 5.598 20.825 1.00 59.38 101 LEU A O 1
#